Protein AF-A0A524MDJ4-F1 (afdb_monomer)

Mean predicted aligned error: 8.75 Å

Structure (mmCIF, N/CA/C/O backbone):
data_AF-A0A524MDJ4-F1
#
_entry.id   AF-A0A524MDJ4-F1
#
loop_
_atom_site.group_PDB
_atom_site.id
_atom_site.type_symbol
_atom_site.label_atom_id
_atom_site.label_alt_id
_atom_site.label_comp_id
_atom_site.label_asym_id
_atom_site.label_entity_id
_atom_site.label_seq_id
_atom_site.pdbx_PDB_ins_code
_atom_site.Cartn_x
_atom_site.Cartn_y
_atom_site.Cartn_z
_atom_site.occupancy
_atom_site.B_iso_or_equiv
_atom_site.auth_seq_id
_atom_site.auth_comp_id
_atom_site.auth_asym_id
_atom_site.auth_atom_id
_atom_site.pdbx_PDB_model_num
ATOM 1 N N . MET A 1 1 ? 14.730 -16.257 9.491 1.00 42.50 1 MET A N 1
ATOM 2 C CA . MET A 1 1 ? 13.249 -16.259 9.375 1.00 42.50 1 MET A CA 1
ATOM 3 C C . MET A 1 1 ? 12.732 -16.610 10.757 1.00 42.50 1 MET A C 1
ATOM 5 O O . MET A 1 1 ? 12.464 -17.764 11.053 1.00 42.50 1 MET A O 1
ATOM 9 N N . ASP A 1 2 ? 12.817 -15.639 11.668 1.00 38.75 2 ASP A N 1
ATOM 10 C CA . ASP A 1 2 ? 13.001 -15.907 13.097 1.00 38.75 2 ASP A CA 1
ATOM 11 C C . ASP A 1 2 ? 11.840 -15.379 13.936 1.00 38.75 2 ASP A C 1
ATOM 13 O O . ASP A 1 2 ? 11.582 -14.177 13.963 1.00 38.75 2 ASP A O 1
ATOM 17 N N . CYS A 1 3 ? 11.204 -16.294 14.676 1.00 32.25 3 CYS A N 1
ATOM 18 C CA . CYS A 1 3 ? 10.384 -16.099 15.884 1.00 32.25 3 CYS A CA 1
ATOM 19 C C . CYS A 1 3 ? 9.092 -15.250 15.767 1.00 32.25 3 CYS A C 1
ATOM 21 O O . CYS A 1 3 ? 8.167 -15.435 16.555 1.00 32.25 3 CYS A O 1
ATOM 23 N N . LEU A 1 4 ? 8.984 -14.353 14.785 1.00 38.91 4 LEU A N 1
ATOM 24 C CA . LEU A 1 4 ? 7.807 -13.516 14.534 1.00 38.91 4 LEU A CA 1
ATOM 25 C C . LEU A 1 4 ? 6.734 -14.248 13.721 1.00 38.91 4 LEU A C 1
ATOM 27 O O . LEU A 1 4 ? 5.568 -14.141 14.077 1.00 38.91 4 LEU A O 1
ATOM 31 N N . GLU A 1 5 ? 7.111 -15.055 12.724 1.00 42.47 5 GLU A N 1
ATOM 32 C CA . GLU A 1 5 ? 6.170 -15.851 11.908 1.00 42.47 5 GLU A CA 1
ATOM 33 C C . GLU A 1 5 ? 5.293 -16.775 12.777 1.00 42.47 5 GLU A C 1
ATOM 35 O O . GLU A 1 5 ? 4.072 -16.786 12.646 1.00 42.47 5 GLU A O 1
ATOM 40 N N . GLN A 1 6 ? 5.890 -17.451 13.765 1.00 41.72 6 GLN A N 1
ATOM 41 C CA . GLN A 1 6 ? 5.178 -18.395 14.641 1.00 41.72 6 GLN A CA 1
ATOM 42 C C . GLN A 1 6 ? 4.208 -17.732 15.627 1.00 41.72 6 GLN A C 1
ATOM 44 O O . GLN A 1 6 ? 3.241 -18.352 16.064 1.00 41.72 6 GLN A O 1
ATOM 49 N N . LYS A 1 7 ? 4.459 -16.480 16.032 1.00 42.12 7 LYS A N 1
ATOM 50 C CA . LYS A 1 7 ? 3.635 -15.821 17.059 1.00 42.12 7 LYS A CA 1
ATOM 51 C C . LYS A 1 7 ? 2.324 -15.284 16.495 1.00 42.12 7 LYS A C 1
ATOM 53 O O . LYS A 1 7 ? 1.371 -15.081 17.242 1.00 42.12 7 LYS A O 1
ATOM 58 N N . ILE A 1 8 ? 2.295 -15.053 15.189 1.00 48.09 8 ILE A N 1
ATOM 59 C CA . ILE A 1 8 ? 1.158 -14.467 14.502 1.00 48.09 8 ILE A CA 1
ATOM 60 C C . ILE A 1 8 ? 0.181 -15.603 14.086 1.00 48.09 8 ILE A C 1
ATOM 62 O O . ILE A 1 8 ? -1.032 -15.406 14.184 1.00 48.09 8 ILE A O 1
ATOM 66 N N . GLU A 1 9 ? 0.658 -16.820 13.741 1.00 45.53 9 GLU A N 1
ATOM 67 C CA . GLU A 1 9 ? -0.180 -17.997 13.367 1.00 45.53 9 GLU A CA 1
ATOM 68 C C . GLU A 1 9 ? -1.224 -18.388 14.431 1.00 45.53 9 GLU A C 1
ATOM 70 O O . GLU A 1 9 ? -2.288 -18.910 14.102 1.00 45.53 9 GLU A O 1
ATOM 75 N N . GLY A 1 10 ? -0.972 -18.076 15.706 1.00 44.06 10 GLY A N 1
ATOM 76 C CA . GLY A 1 10 ? -1.847 -18.444 16.822 1.00 44.06 10 GLY A CA 1
ATOM 77 C C . GLY A 1 10 ? -3.122 -17.604 17.006 1.00 44.06 10 GLY A C 1
ATOM 78 O O . GLY A 1 10 ? -3.988 -18.022 17.769 1.00 44.06 10 GLY A O 1
ATOM 79 N N . ASN A 1 11 ? -3.270 -16.447 16.342 1.00 49.81 11 ASN A N 1
ATOM 80 C CA . ASN A 1 11 ? -4.335 -15.470 16.651 1.00 49.81 11 ASN A CA 1
ATOM 81 C C . ASN A 1 11 ? -5.497 -15.402 15.636 1.00 49.81 11 ASN A C 1
ATOM 83 O O . ASN A 1 11 ? -6.339 -14.513 15.737 1.00 49.81 11 ASN A O 1
ATOM 87 N N . GLY A 1 12 ? -5.574 -16.302 14.646 1.00 47.00 12 GLY A N 1
ATOM 88 C CA . GLY A 1 12 ? -6.708 -16.403 13.701 1.00 47.00 12 GLY A CA 1
ATOM 89 C C . GLY A 1 12 ? -6.850 -15.263 12.670 1.00 47.00 12 GLY A C 1
ATOM 90 O O . GLY A 1 12 ? -7.443 -15.469 11.612 1.00 47.00 12 GLY A O 1
ATOM 91 N N . LEU A 1 13 ? -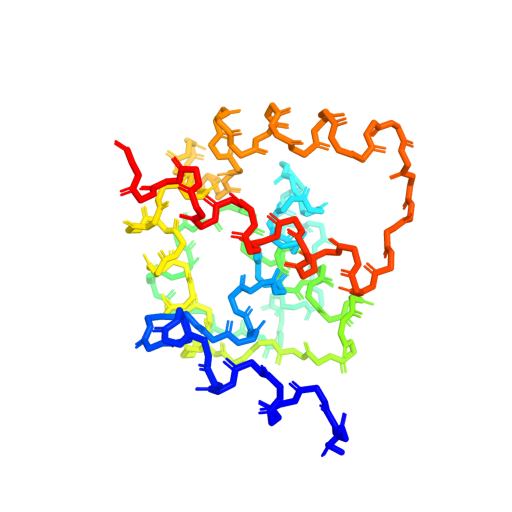6.243 -14.099 12.922 1.00 44.94 13 LEU A N 1
ATOM 92 C CA . LEU A 1 13 ? -6.252 -12.904 12.066 1.00 44.94 13 LEU A CA 1
ATOM 93 C C . LEU A 1 13 ? -5.351 -13.000 10.811 1.00 44.94 13 LEU A C 1
ATOM 95 O O . LEU A 1 13 ? -5.618 -12.294 9.841 1.00 44.94 13 LEU A O 1
ATOM 99 N N . ILE A 1 14 ? -4.348 -13.898 10.761 1.00 44.12 14 ILE A N 1
ATOM 100 C CA . ILE A 1 14 ? -3.525 -14.126 9.539 1.00 44.12 14 ILE A CA 1
ATOM 101 C C . ILE A 1 14 ? -4.313 -14.770 8.405 1.00 44.12 14 ILE A C 1
ATOM 103 O O . ILE A 1 14 ? -3.900 -14.687 7.255 1.00 44.12 14 ILE A O 1
ATOM 107 N N . THR A 1 15 ? -5.448 -15.416 8.657 1.00 50.88 15 THR A N 1
ATOM 108 C CA . THR A 1 15 ? -6.074 -16.209 7.586 1.00 50.88 15 THR A CA 1
ATOM 109 C C . THR A 1 15 ? -6.492 -15.379 6.359 1.00 50.88 15 THR A C 1
ATOM 111 O O . THR A 1 15 ? -6.676 -15.964 5.294 1.00 50.88 15 THR A O 1
ATOM 114 N N . LYS A 1 16 ? -6.566 -14.037 6.468 1.00 58.72 16 LYS A N 1
ATOM 115 C CA . LYS A 1 16 ? -6.883 -13.123 5.355 1.00 58.72 16 LYS A CA 1
ATOM 116 C C . LYS A 1 16 ? -5.719 -12.240 4.851 1.00 58.72 16 LYS A C 1
ATOM 118 O O . LYS A 1 16 ? -5.729 -11.918 3.669 1.00 58.72 16 LYS A O 1
ATOM 123 N N . TYR A 1 17 ? -4.739 -11.860 5.683 1.00 63.38 17 TYR A N 1
ATOM 124 C CA . TYR A 1 17 ? -3.679 -10.897 5.313 1.00 63.38 17 TYR A CA 1
ATOM 125 C C . TYR A 1 17 ? -2.271 -11.454 5.536 1.00 63.38 17 TYR A C 1
ATOM 127 O O . TYR A 1 17 ? -1.991 -12.064 6.570 1.00 63.38 17 TYR A O 1
ATOM 135 N N . GLN A 1 18 ? -1.371 -11.202 4.586 1.00 71.12 18 GLN A N 1
ATOM 136 C CA . GLN A 1 18 ? 0.029 -11.616 4.652 1.00 71.12 18 GLN A CA 1
ATOM 137 C C . GLN A 1 18 ? 0.925 -10.515 5.225 1.00 71.12 18 GLN A C 1
ATOM 139 O O . GLN A 1 18 ? 0.608 -9.330 5.185 1.00 71.12 18 GLN A O 1
ATOM 144 N N . TRP A 1 19 ? 2.111 -10.898 5.705 1.00 68.75 19 TRP A N 1
ATOM 145 C CA . TRP A 1 19 ? 3.147 -9.963 6.166 1.00 68.75 19 TRP A CA 1
ATOM 146 C C . TRP A 1 19 ? 3.444 -8.849 5.152 1.00 68.75 19 TRP A C 1
ATOM 148 O O . TRP A 1 19 ? 3.618 -7.683 5.507 1.00 68.75 19 TRP A O 1
ATOM 158 N N . LYS A 1 20 ? 3.453 -9.211 3.868 1.00 77.56 20 LYS A N 1
ATOM 159 C CA . LYS A 1 20 ? 3.689 -8.285 2.765 1.00 77.56 20 LYS A CA 1
ATOM 160 C C . LYS A 1 20 ? 2.583 -7.235 2.616 1.00 77.56 20 LYS A C 1
ATOM 162 O O . LYS A 1 20 ? 2.893 -6.148 2.142 1.00 77.56 20 LYS A O 1
ATOM 167 N N . ASP A 1 21 ? 1.368 -7.476 3.112 1.00 79.94 21 ASP A N 1
ATOM 168 C CA . ASP A 1 21 ? 0.274 -6.493 3.095 1.00 79.94 21 ASP A CA 1
ATOM 169 C C . ASP A 1 21 ? 0.543 -5.343 4.080 1.00 79.94 21 ASP A C 1
ATOM 171 O O . ASP A 1 21 ? 0.265 -4.180 3.785 1.00 79.94 21 ASP A O 1
ATOM 175 N N . VAL A 1 22 ? 1.170 -5.642 5.225 1.00 77.38 22 VAL A N 1
ATOM 176 C CA . VAL A 1 22 ? 1.608 -4.633 6.210 1.00 77.38 22 VAL A CA 1
ATOM 177 C C . VAL A 1 22 ? 2.670 -3.720 5.607 1.00 77.38 22 VAL A C 1
ATOM 179 O O . VAL A 1 22 ? 2.639 -2.492 5.761 1.00 77.38 22 VAL A O 1
ATOM 182 N N . TRP A 1 23 ? 3.616 -4.329 4.895 1.00 80.31 23 TRP A N 1
ATOM 183 C CA . TRP A 1 23 ? 4.639 -3.590 4.174 1.00 80.31 23 TRP A CA 1
ATOM 184 C C . TRP A 1 23 ? 4.076 -2.759 3.051 1.00 80.31 23 TRP A C 1
ATOM 186 O O . TRP A 1 23 ? 4.411 -1.584 2.951 1.00 80.31 23 TRP A O 1
ATOM 196 N N . LEU A 1 24 ? 3.166 -3.325 2.275 1.00 87.81 24 LEU A N 1
ATOM 197 C CA . LEU A 1 24 ? 2.530 -2.628 1.181 1.00 87.81 24 LEU A CA 1
ATOM 198 C C . LEU A 1 24 ? 1.741 -1.407 1.662 1.00 87.81 24 LEU A C 1
ATOM 200 O O . LEU A 1 24 ? 1.874 -0.334 1.077 1.00 87.81 24 LEU A O 1
ATOM 204 N N . LEU A 1 25 ? 1.004 -1.518 2.773 1.00 86.12 25 LEU A N 1
ATOM 205 C CA . LEU A 1 25 ? 0.322 -0.372 3.377 1.00 86.12 25 LEU A CA 1
ATOM 206 C C . LEU A 1 25 ? 1.322 0.725 3.771 1.00 86.12 25 LEU A C 1
ATOM 208 O O . LEU A 1 25 ? 1.112 1.899 3.468 1.00 86.12 25 LEU A O 1
ATOM 212 N N . SER A 1 26 ? 2.436 0.342 4.398 1.00 81.38 26 SER A N 1
ATOM 213 C CA . SER A 1 26 ? 3.504 1.272 4.788 1.00 81.38 26 SER A CA 1
ATOM 214 C C . SER A 1 26 ? 4.130 1.965 3.574 1.00 81.38 26 SER A C 1
ATOM 216 O O . SER A 1 26 ? 4.363 3.173 3.593 1.00 81.38 26 SER A O 1
ATOM 218 N N . SER A 1 27 ? 4.353 1.218 2.493 1.00 85.62 27 SER A N 1
ATOM 219 C CA . SER A 1 27 ? 4.860 1.738 1.226 1.00 85.62 27 SER A CA 1
ATOM 220 C C . SER A 1 27 ? 3.889 2.710 0.563 1.00 85.62 27 SER A C 1
ATOM 222 O O . SER A 1 27 ? 4.328 3.731 0.045 1.00 85.62 27 SER A O 1
ATOM 224 N N . ILE A 1 28 ? 2.581 2.441 0.615 1.00 87.88 28 ILE A N 1
ATOM 225 C CA . ILE A 1 28 ? 1.537 3.342 0.104 1.00 87.88 28 ILE A CA 1
ATOM 226 C C . ILE A 1 28 ? 1.514 4.653 0.897 1.00 87.88 28 ILE A C 1
ATOM 228 O O . ILE A 1 28 ? 1.498 5.731 0.304 1.00 87.88 28 ILE A O 1
ATOM 232 N N . ILE A 1 29 ? 1.590 4.578 2.229 1.00 83.31 29 ILE A N 1
ATOM 233 C CA . ILE A 1 29 ? 1.663 5.762 3.100 1.00 83.31 29 ILE A CA 1
ATOM 234 C C . ILE A 1 29 ? 2.905 6.600 2.775 1.00 83.31 29 ILE A C 1
ATOM 236 O O . ILE A 1 29 ? 2.817 7.821 2.673 1.00 83.31 29 ILE A O 1
ATOM 240 N N . MET A 1 30 ? 4.059 5.950 2.603 1.00 80.31 30 MET A N 1
ATOM 241 C CA . MET A 1 30 ? 5.326 6.628 2.328 1.00 80.31 30 MET A CA 1
ATOM 242 C C . MET A 1 30 ? 5.388 7.218 0.914 1.00 80.31 30 MET A C 1
ATOM 244 O O . MET A 1 30 ? 5.942 8.300 0.734 1.00 80.31 30 MET A O 1
ATOM 248 N N . ALA A 1 31 ? 4.837 6.523 -0.083 1.00 83.12 31 ALA A N 1
ATOM 249 C CA . ALA A 1 31 ? 4.790 7.014 -1.455 1.00 83.12 31 ALA A CA 1
ATOM 250 C C . ALA A 1 31 ? 3.925 8.278 -1.558 1.00 83.12 31 ALA A C 1
ATOM 252 O O . ALA A 1 31 ? 4.306 9.224 -2.250 1.00 83.12 31 ALA A O 1
ATOM 253 N N . GLY A 1 32 ? 2.795 8.325 -0.841 1.00 77.94 32 GLY A N 1
ATOM 254 C CA . GLY A 1 32 ? 1.871 9.456 -0.883 1.00 77.94 32 GLY A CA 1
ATOM 255 C C . GLY A 1 32 ? 1.447 9.783 -2.319 1.00 77.94 32 GLY A C 1
ATOM 256 O O . GLY A 1 32 ? 1.162 8.887 -3.114 1.00 77.94 32 GLY A O 1
ATOM 257 N N . GLU A 1 33 ? 1.456 11.070 -2.666 1.00 69.25 33 GLU A N 1
ATOM 258 C CA . GLU A 1 33 ? 1.212 11.561 -4.034 1.00 69.25 33 GLU A CA 1
ATOM 259 C C . GLU A 1 33 ? 2.498 11.655 -4.873 1.00 69.25 33 GLU A C 1
ATOM 261 O O . GLU A 1 33 ? 2.528 12.332 -5.895 1.00 69.25 33 GLU A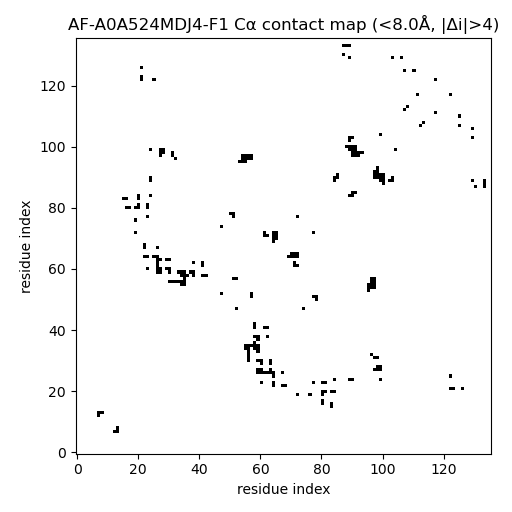 O 1
ATOM 266 N N . SER A 1 34 ? 3.588 11.000 -4.455 1.00 66.88 34 SER A N 1
ATOM 267 C CA . SER A 1 34 ? 4.812 10.984 -5.258 1.00 66.88 34 SER A CA 1
ATOM 268 C C . SER A 1 34 ? 4.546 10.256 -6.571 1.00 66.88 34 SER A C 1
ATOM 270 O O . SER A 1 34 ? 4.269 9.053 -6.586 1.00 66.88 34 SER A O 1
ATOM 272 N N . ASP A 1 35 ? 4.646 10.992 -7.674 1.00 59.56 35 ASP A N 1
ATOM 273 C CA . ASP A 1 35 ? 4.402 10.456 -9.006 1.00 59.56 35 ASP A CA 1
ATOM 274 C C . ASP A 1 35 ? 5.344 9.303 -9.339 1.00 59.56 35 ASP A C 1
ATOM 276 O O . ASP A 1 35 ? 6.540 9.312 -9.024 1.00 59.56 35 ASP A O 1
ATOM 280 N N . ALA A 1 36 ? 4.825 8.336 -10.097 1.00 58.03 36 ALA A N 1
ATOM 281 C CA . ALA A 1 36 ? 5.621 7.274 -10.697 1.00 58.03 36 ALA A CA 1
ATOM 282 C C . ALA A 1 36 ? 6.846 7.795 -11.471 1.00 58.03 36 ALA A C 1
ATOM 284 O O . ALA A 1 36 ? 7.843 7.080 -11.598 1.00 58.03 36 ALA A O 1
ATOM 285 N N . ASP A 1 37 ? 6.788 9.018 -12.007 1.00 55.62 37 ASP A N 1
ATOM 286 C CA . ASP A 1 37 ? 7.889 9.658 -12.735 1.00 55.62 37 ASP A CA 1
ATOM 287 C C . ASP A 1 37 ? 9.112 9.978 -11.868 1.00 55.62 37 ASP A C 1
ATOM 289 O O . ASP A 1 37 ? 10.222 10.064 -12.396 1.00 55.62 37 ASP A O 1
ATOM 293 N N . ALA A 1 38 ? 8.959 10.042 -10.543 1.00 60.41 38 ALA A N 1
ATOM 294 C CA . ALA A 1 38 ? 10.083 10.193 -9.623 1.00 60.41 38 ALA A CA 1
ATOM 295 C C . ALA A 1 38 ? 10.975 8.934 -9.542 1.00 60.41 38 ALA A C 1
ATOM 297 O O . ALA A 1 38 ? 12.071 8.987 -8.984 1.00 60.41 38 ALA A O 1
ATOM 298 N N . PHE A 1 39 ? 10.550 7.807 -10.135 1.00 70.12 39 PHE A N 1
ATOM 299 C CA . PHE A 1 39 ? 11.207 6.500 -10.013 1.00 70.12 39 PHE A CA 1
ATOM 300 C C . PHE A 1 39 ? 11.615 5.877 -11.371 1.00 70.12 39 PHE A C 1
ATOM 302 O O . PHE A 1 39 ? 11.233 4.744 -11.695 1.00 70.12 39 PHE A O 1
ATOM 309 N N . PRO A 1 40 ? 12.457 6.557 -12.181 1.00 70.56 40 PRO A N 1
ATOM 310 C CA . PRO A 1 40 ? 12.810 6.121 -13.538 1.00 70.56 40 PRO A CA 1
ATOM 311 C C . PRO A 1 40 ? 13.576 4.790 -13.583 1.00 70.56 40 PRO A C 1
ATOM 313 O O . PRO A 1 40 ? 13.536 4.082 -14.591 1.00 70.56 40 PRO A O 1
ATOM 316 N N . THR A 1 41 ? 14.264 4.422 -12.499 1.00 78.25 41 THR A N 1
ATOM 317 C CA . THR A 1 41 ? 14.972 3.139 -12.389 1.00 78.25 41 THR A CA 1
ATOM 318 C C . THR A 1 41 ? 14.004 1.957 -12.407 1.00 78.25 41 THR A C 1
ATOM 320 O O . THR A 1 41 ? 14.279 0.966 -13.082 1.00 78.25 41 THR A O 1
ATOM 323 N N . TYR A 1 42 ? 12.864 2.057 -11.716 1.00 78.62 42 TYR A N 1
ATOM 324 C CA . TYR A 1 42 ? 11.892 0.964 -11.653 1.00 78.62 42 TYR A CA 1
ATOM 325 C C . TYR A 1 42 ? 11.083 0.839 -12.943 1.00 78.62 42 TYR A C 1
ATOM 327 O O . TYR A 1 42 ? 10.927 -0.276 -13.432 1.00 78.62 42 TYR A O 1
ATOM 335 N N . LYS A 1 43 ? 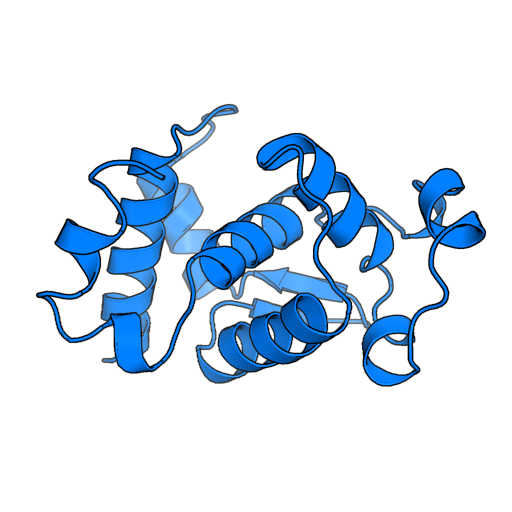10.705 1.961 -13.573 1.00 77.00 43 LYS A N 1
ATOM 336 C CA . LYS A 1 43 ? 10.043 1.968 -14.894 1.00 77.00 43 LYS A CA 1
ATOM 337 C C . LYS A 1 43 ? 10.829 1.231 -15.982 1.00 77.00 43 LYS A C 1
ATOM 339 O O . LYS A 1 43 ? 10.243 0.656 -16.888 1.00 77.00 43 LYS A O 1
ATOM 344 N N . LYS A 1 44 ? 12.164 1.251 -15.907 1.00 80.88 44 LYS A N 1
ATOM 345 C CA . LYS A 1 44 ? 13.035 0.542 -16.860 1.00 80.88 44 LYS A CA 1
ATOM 346 C C . LYS A 1 44 ? 13.208 -0.943 -16.543 1.00 80.88 44 LYS A C 1
ATOM 348 O O . LYS A 1 44 ? 13.544 -1.708 -17.439 1.00 80.88 44 LYS A O 1
ATOM 353 N N . LYS A 1 45 ? 13.053 -1.336 -15.275 1.00 81.62 45 LYS A N 1
ATOM 354 C CA . LYS A 1 45 ? 13.339 -2.697 -14.791 1.00 81.62 45 LYS A CA 1
ATOM 355 C C . LYS A 1 45 ? 12.096 -3.575 -14.684 1.00 81.62 45 LYS A C 1
ATOM 357 O O . LYS A 1 45 ? 12.220 -4.790 -14.782 1.00 81.62 45 LYS A O 1
ATOM 362 N N . ILE A 1 46 ? 10.928 -2.979 -14.462 1.00 83.69 46 ILE A N 1
ATOM 363 C CA . ILE A 1 46 ? 9.679 -3.690 -14.198 1.00 83.69 46 ILE A CA 1
ATOM 364 C C . I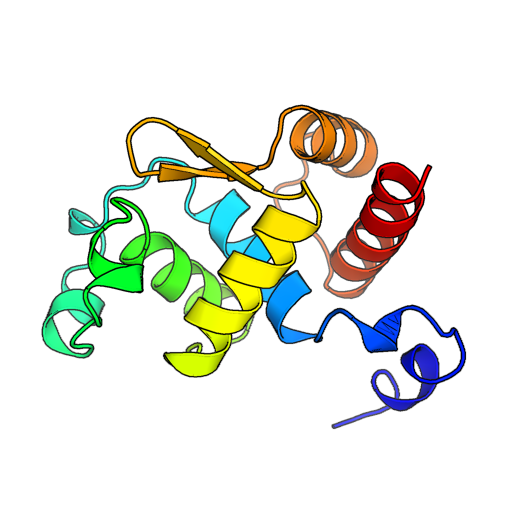LE A 1 46 ? 8.675 -3.315 -15.277 1.00 83.69 46 ILE A C 1
ATOM 366 O O . ILE A 1 46 ? 8.381 -2.141 -15.476 1.00 83.69 46 ILE A O 1
ATOM 370 N N . THR A 1 47 ? 8.124 -4.321 -15.948 1.00 87.88 47 THR A N 1
ATOM 371 C CA . THR A 1 47 ? 6.947 -4.138 -16.802 1.00 87.88 47 THR A CA 1
ATOM 372 C C . THR A 1 47 ? 5.714 -4.452 -15.968 1.00 87.88 47 THR A C 1
ATOM 374 O O . THR A 1 47 ? 5.546 -5.590 -15.533 1.00 87.88 47 THR A O 1
ATOM 377 N N . LEU A 1 48 ? 4.882 -3.443 -15.703 1.00 88.88 48 LEU A N 1
ATOM 378 C CA . LEU A 1 48 ? 3.670 -3.620 -14.907 1.00 88.88 48 LEU A CA 1
ATOM 379 C C . LEU A 1 48 ? 2.514 -4.159 -15.763 1.00 88.88 48 LEU A C 1
ATOM 381 O O . LEU A 1 48 ? 2.329 -3.695 -16.891 1.00 88.88 48 LEU A O 1
ATOM 385 N N . PRO A 1 49 ? 1.707 -5.097 -15.235 1.00 92.75 49 PRO A N 1
ATOM 386 C CA . PRO A 1 49 ? 0.448 -5.476 -15.862 1.00 92.75 49 PRO A CA 1
ATOM 387 C C . PRO A 1 49 ? -0.560 -4.311 -15.814 1.00 92.75 49 PRO A C 1
ATOM 389 O O . PRO A 1 49 ? -0.431 -3.433 -14.955 1.00 92.75 49 PRO A O 1
ATOM 392 N N . PRO A 1 50 ? -1.595 -4.308 -16.678 1.00 91.81 50 PRO A N 1
ATOM 393 C CA . PRO A 1 50 ? -2.591 -3.231 -16.739 1.00 91.81 50 PRO A CA 1
ATOM 394 C C . PRO A 1 50 ? -3.255 -2.915 -15.392 1.00 91.81 50 PRO A C 1
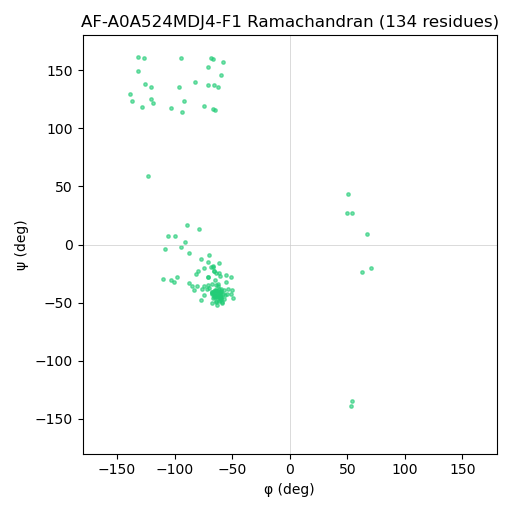ATOM 396 O O . PRO A 1 50 ? -3.446 -1.750 -15.059 1.00 91.81 50 PRO A O 1
ATOM 399 N N . GLU A 1 51 ? -3.525 -3.948 -14.592 1.00 91.88 51 GLU A N 1
ATOM 400 C CA . GLU A 1 51 ? -4.129 -3.843 -13.255 1.00 91.88 51 GLU A CA 1
ATOM 401 C C . GLU A 1 51 ? -3.294 -3.013 -12.270 1.00 91.88 51 GLU A C 1
ATOM 403 O O . GLU A 1 51 ? -3.845 -2.419 -11.351 1.00 91.88 51 GLU A O 1
ATOM 408 N N . LEU A 1 52 ? -1.972 -2.953 -12.456 1.00 90.94 52 LEU A N 1
ATOM 409 C CA . LEU A 1 52 ? -1.071 -2.141 -11.634 1.00 90.94 52 LEU A CA 1
ATOM 410 C C . LEU A 1 52 ? -0.686 -0.832 -12.325 1.00 90.94 52 LEU A C 1
ATOM 412 O O . LEU A 1 52 ? -0.484 0.180 -11.661 1.00 90.94 52 LEU A O 1
ATOM 416 N N . ALA A 1 53 ? -0.589 -0.844 -13.657 1.00 90.69 53 ALA A N 1
ATOM 417 C CA . ALA A 1 53 ? -0.209 0.315 -14.458 1.00 90.69 53 ALA A CA 1
ATOM 418 C C . ALA A 1 53 ? -1.246 1.449 -14.418 1.00 90.69 53 ALA A C 1
ATOM 420 O O . ALA A 1 53 ? -0.900 2.582 -14.739 1.00 90.69 53 ALA A O 1
ATOM 421 N N . GLN A 1 54 ? -2.487 1.150 -14.020 1.00 91.50 54 GLN A N 1
ATOM 422 C CA . GLN A 1 54 ? -3.531 2.154 -13.813 1.00 91.50 54 GLN A CA 1
ATOM 423 C C . GLN A 1 54 ? -3.236 3.109 -12.648 1.00 91.50 54 GLN A C 1
ATOM 425 O O . GLN A 1 54 ? -3.773 4.207 -12.642 1.00 91.50 54 GLN A O 1
ATOM 430 N N . TYR A 1 55 ? -2.398 2.725 -11.675 1.00 91.88 55 TYR A N 1
ATOM 431 C CA . TYR A 1 55 ? -2.159 3.549 -10.490 1.00 91.88 55 TYR A CA 1
ATOM 432 C C . TYR A 1 55 ? -0.966 4.494 -10.672 1.00 91.88 55 TYR A C 1
ATOM 434 O O . TYR A 1 55 ? 0.169 4.056 -10.879 1.00 91.88 55 TYR A O 1
ATOM 442 N N . THR A 1 56 ? -1.191 5.796 -10.505 1.00 90.56 56 THR A N 1
ATOM 443 C CA . THR A 1 56 ? -0.194 6.844 -10.783 1.00 90.56 56 THR A CA 1
ATOM 444 C C . THR A 1 56 ? 1.023 6.785 -9.860 1.00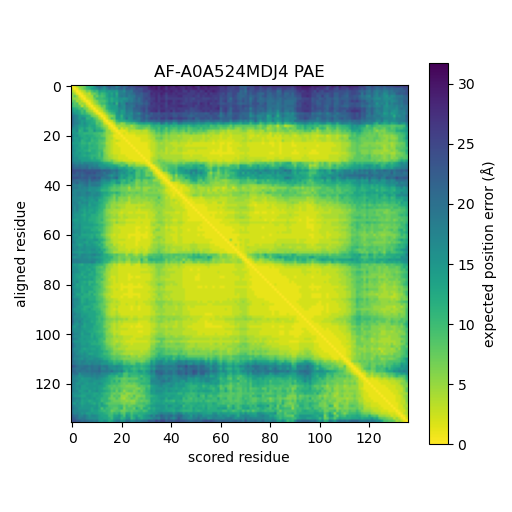 90.56 56 THR A C 1
ATOM 446 O O . THR A 1 56 ? 2.134 7.099 -10.284 1.00 90.56 56 THR A O 1
ATOM 449 N N . ASN A 1 57 ? 0.867 6.332 -8.613 1.00 90.75 57 ASN A N 1
ATOM 450 C CA . ASN A 1 57 ? 1.955 6.243 -7.633 1.00 90.75 57 ASN A CA 1
ATOM 451 C C . ASN A 1 57 ? 2.565 4.839 -7.482 1.00 90.75 57 ASN A C 1
ATOM 453 O O . ASN A 1 57 ? 3.421 4.646 -6.618 1.00 90.75 57 ASN A O 1
ATOM 457 N N . ILE A 1 58 ? 2.202 3.856 -8.317 1.00 91.94 58 ILE A N 1
ATOM 458 C CA . ILE A 1 58 ? 2.621 2.452 -8.124 1.00 91.94 58 ILE A CA 1
ATOM 459 C C . ILE A 1 58 ? 4.140 2.258 -8.074 1.00 91.94 58 ILE A C 1
ATOM 461 O O . ILE A 1 58 ? 4.652 1.496 -7.258 1.00 91.94 58 ILE A O 1
ATOM 465 N N . TYR A 1 59 ? 4.896 2.982 -8.899 1.00 89.62 59 TYR A N 1
ATOM 466 C CA . TYR A 1 59 ? 6.357 2.902 -8.867 1.00 89.62 59 TYR A CA 1
ATOM 467 C C . TYR A 1 59 ? 6.947 3.555 -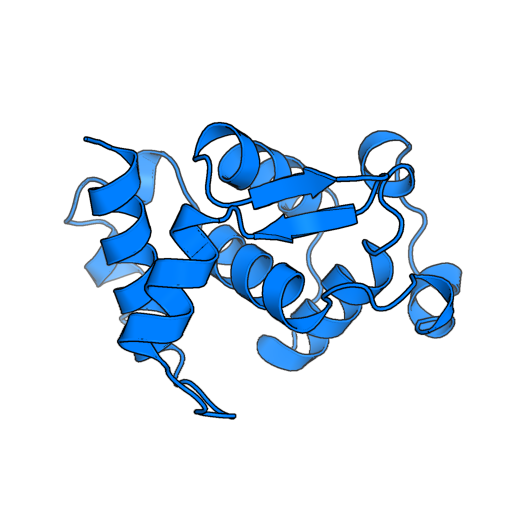7.612 1.00 89.62 59 TYR A C 1
ATOM 469 O O . TYR A 1 59 ? 7.996 3.115 -7.143 1.00 89.62 59 TYR A O 1
ATOM 477 N N . GLY A 1 60 ? 6.262 4.554 -7.047 1.00 88.31 60 GLY A N 1
ATOM 478 C CA . GLY A 1 60 ? 6.594 5.111 -5.739 1.00 88.31 60 GLY A CA 1
ATOM 479 C C . GLY A 1 60 ? 6.337 4.117 -4.614 1.00 88.31 60 GLY A C 1
ATOM 480 O O . GLY A 1 60 ? 7.188 3.958 -3.745 1.00 88.31 60 GLY A O 1
ATOM 481 N N . VAL A 1 61 ? 5.233 3.366 -4.683 1.00 89.12 61 VAL A N 1
ATOM 482 C CA . VAL A 1 61 ? 4.940 2.269 -3.747 1.00 89.12 61 VAL A CA 1
ATOM 483 C C . VAL A 1 61 ? 6.028 1.195 -3.814 1.00 89.12 61 VAL A C 1
ATOM 485 O O . VAL A 1 61 ? 6.572 0.803 -2.785 1.00 89.12 61 VAL A O 1
ATOM 488 N N . ILE A 1 62 ? 6.418 0.762 -5.017 1.00 88.50 62 ILE A N 1
ATOM 489 C CA . ILE A 1 62 ? 7.492 -0.228 -5.199 1.00 88.50 62 ILE A CA 1
ATOM 490 C C . ILE A 1 62 ? 8.821 0.291 -4.636 1.00 88.50 62 ILE A C 1
ATOM 492 O O . ILE A 1 62 ? 9.505 -0.430 -3.910 1.00 88.50 62 ILE A O 1
ATOM 496 N N . GLY A 1 63 ? 9.177 1.543 -4.938 1.00 84.44 63 GLY A N 1
ATOM 497 C CA . GLY A 1 63 ? 10.407 2.154 -4.440 1.00 84.44 63 GLY A CA 1
ATOM 498 C C . GLY A 1 63 ? 10.431 2.314 -2.921 1.00 84.44 63 GLY A C 1
ATOM 499 O O . GLY A 1 63 ? 11.461 2.057 -2.300 1.00 84.44 63 GLY A O 1
ATOM 500 N N . ALA A 1 64 ? 9.301 2.679 -2.315 1.00 83.25 64 ALA A N 1
ATOM 501 C CA . ALA A 1 64 ? 9.157 2.7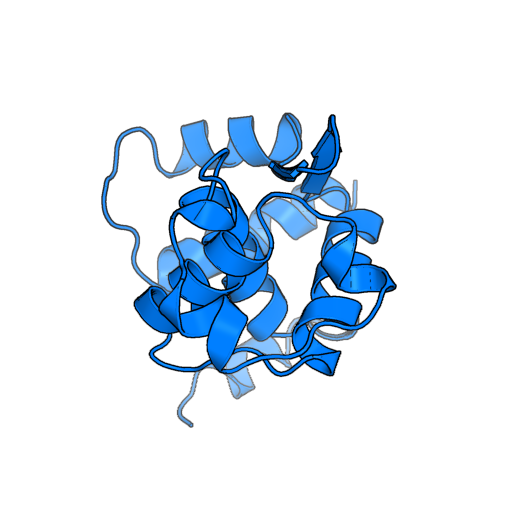36 -0.865 1.00 83.25 64 ALA A CA 1
ATOM 502 C C . ALA A 1 64 ? 9.261 1.340 -0.230 1.00 83.25 64 ALA A C 1
ATOM 504 O O . ALA A 1 64 ? 9.902 1.189 0.804 1.00 83.25 64 ALA A O 1
ATOM 505 N N . GLY A 1 65 ? 8.683 0.310 -0.856 1.00 82.69 65 GLY A N 1
ATOM 506 C CA . GLY A 1 65 ? 8.822 -1.085 -0.422 1.00 82.69 65 GLY A CA 1
ATOM 507 C C . GLY A 1 65 ? 10.268 -1.560 -0.388 1.00 82.69 65 GLY A C 1
ATOM 508 O O . GLY A 1 65 ? 10.729 -2.046 0.644 1.00 82.69 65 GLY A O 1
ATOM 509 N N . ASP A 1 66 ? 11.006 -1.336 -1.477 1.00 83.12 66 ASP A N 1
ATOM 510 C CA . ASP A 1 66 ? 12.429 -1.682 -1.552 1.00 83.12 66 ASP A CA 1
ATOM 511 C C . ASP A 1 66 ? 13.266 -0.914 -0.516 1.00 83.12 66 ASP A C 1
ATOM 513 O O . ASP A 1 66 ? 14.187 -1.464 0.085 1.00 83.12 66 ASP A O 1
ATOM 517 N N . TYR A 1 67 ? 12.916 0.344 -0.234 1.00 79.62 67 TYR A N 1
ATOM 518 C CA . TYR A 1 67 ? 13.580 1.120 0.812 1.00 79.62 67 TYR A CA 1
ATOM 519 C C . TYR A 1 67 ? 13.315 0.577 2.228 1.00 79.62 67 TYR A C 1
ATOM 521 O O . TYR A 1 67 ? 14.229 0.560 3.050 1.00 79.62 67 TYR A O 1
ATOM 529 N N . ILE A 1 68 ? 12.080 0.153 2.520 1.00 70.81 68 ILE A N 1
ATOM 530 C CA . ILE A 1 68 ? 11.655 -0.285 3.860 1.00 70.81 68 ILE A CA 1
ATOM 531 C C . ILE A 1 68 ? 12.148 -1.703 4.182 1.00 70.81 68 ILE A C 1
ATOM 533 O O . ILE A 1 68 ? 12.661 -1.932 5.276 1.00 70.81 68 ILE A O 1
ATOM 537 N N . ASP A 1 69 ? 11.971 -2.651 3.257 1.00 70.75 69 ASP A N 1
ATOM 538 C CA . ASP A 1 69 ? 12.188 -4.089 3.501 1.00 70.75 69 ASP A CA 1
ATOM 539 C C . ASP A 1 69 ? 13.453 -4.623 2.804 1.00 70.75 69 ASP A C 1
ATOM 541 O O . ASP A 1 69 ? 13.780 -5.799 2.949 1.00 70.75 69 ASP A O 1
ATOM 545 N N . HIS A 1 70 ? 14.160 -3.795 2.016 1.00 71.38 70 HIS A N 1
ATOM 546 C CA . HIS A 1 70 ? 15.250 -4.232 1.122 1.00 71.38 70 HIS A CA 1
ATOM 547 C C . HIS A 1 70 ? 14.856 -5.423 0.230 1.00 71.38 70 HIS A C 1
ATOM 549 O O . HIS A 1 70 ? 15.688 -6.242 -0.168 1.00 71.38 70 HIS A O 1
ATOM 555 N N . SER A 1 71 ? 13.558 -5.525 -0.055 1.00 71.81 71 SER A N 1
ATOM 556 C CA . SER A 1 71 ? 12.926 -6.574 -0.836 1.00 71.81 71 SER A CA 1
ATOM 557 C C . SER A 1 71 ? 11.929 -5.913 -1.769 1.00 71.81 71 SER A C 1
ATOM 559 O O . SER A 1 71 ? 10.992 -5.249 -1.329 1.00 71.81 71 SER A O 1
ATOM 561 N N . MET A 1 72 ? 12.079 -6.160 -3.065 1.00 78.44 72 MET A N 1
ATOM 562 C CA . MET A 1 72 ? 11.052 -5.790 -4.028 1.00 78.44 72 MET A CA 1
ATOM 563 C C . MET A 1 72 ? 9.831 -6.697 -3.871 1.00 78.44 72 MET A C 1
ATOM 565 O O . MET A 1 72 ? 9.980 -7.912 -3.734 1.00 78.44 72 MET A O 1
ATOM 569 N N . PHE A 1 73 ? 8.636 -6.108 -3.930 1.00 85.12 73 PHE A N 1
ATOM 570 C CA . PHE A 1 73 ? 7.407 -6.872 -4.110 1.00 85.12 73 PHE A CA 1
ATOM 571 C C . PHE A 1 73 ? 7.408 -7.537 -5.488 1.00 85.12 73 PHE A C 1
ATOM 573 O O . PHE A 1 73 ? 7.752 -6.921 -6.502 1.00 85.12 73 PHE A O 1
ATOM 580 N N . THR A 1 74 ? 6.984 -8.790 -5.536 1.00 89.06 74 THR A N 1
ATOM 581 C CA . THR A 1 74 ? 6.581 -9.448 -6.775 1.00 89.06 74 THR A CA 1
ATOM 582 C C . THR A 1 74 ? 5.281 -8.832 -7.300 1.00 89.06 74 THR A C 1
ATOM 584 O O . THR A 1 74 ? 4.519 -8.197 -6.570 1.00 89.06 74 THR A O 1
ATOM 587 N N . ILE A 1 75 ? 5.000 -9.030 -8.590 1.00 90.81 75 ILE A N 1
ATOM 588 C CA . ILE A 1 75 ? 3.752 -8.553 -9.205 1.00 90.81 75 ILE A CA 1
ATOM 589 C C . ILE A 1 75 ? 2.520 -9.173 -8.529 1.00 90.81 75 ILE A C 1
ATOM 591 O O . ILE A 1 75 ? 1.529 -8.481 -8.313 1.00 90.81 75 ILE A O 1
ATOM 595 N N . GLU A 1 76 ? 2.591 -10.451 -8.158 1.00 90.38 76 GLU A N 1
ATOM 596 C CA . GLU A 1 76 ? 1.500 -11.155 -7.478 1.00 90.38 76 GLU A CA 1
ATOM 597 C C . GLU A 1 76 ? 1.251 -10.613 -6.064 1.00 90.38 76 GLU A C 1
ATOM 599 O O . GLU A 1 76 ? 0.097 -10.406 -5.688 1.00 90.38 76 GLU A O 1
ATOM 604 N N . GLU A 1 77 ? 2.317 -10.318 -5.310 1.00 89.50 77 GLU A N 1
ATOM 605 C CA . GLU A 1 77 ? 2.218 -9.682 -3.988 1.00 89.50 77 GLU A CA 1
ATOM 606 C C . GLU A 1 77 ? 1.595 -8.284 -4.084 1.00 89.50 77 GLU A C 1
ATOM 608 O O . GLU A 1 77 ? 0.764 -7.932 -3.252 1.00 89.50 77 GLU A O 1
ATOM 613 N N . LEU A 1 78 ? 1.938 -7.499 -5.113 1.00 91.12 78 LEU A N 1
ATOM 614 C CA . LEU A 1 78 ? 1.318 -6.190 -5.338 1.00 91.12 78 LEU A CA 1
ATOM 615 C C . LEU A 1 78 ? -0.176 -6.320 -5.643 1.00 91.12 78 LEU A C 1
ATOM 617 O O . LEU A 1 78 ? -0.979 -5.635 -5.019 1.00 91.12 78 LEU A O 1
ATOM 621 N N . ILE A 1 79 ? -0.562 -7.192 -6.579 1.00 93.00 79 ILE A N 1
ATOM 622 C CA . ILE A 1 79 ? -1.970 -7.360 -6.975 1.00 93.00 79 ILE A CA 1
ATOM 623 C C . ILE A 1 79 ? -2.801 -7.863 -5.792 1.00 93.00 79 ILE A C 1
ATOM 625 O O . ILE A 1 79 ? -3.821 -7.265 -5.446 1.00 93.00 79 ILE A O 1
ATOM 629 N N . THR A 1 80 ? -2.353 -8.947 -5.157 1.00 91.12 80 THR A N 1
ATOM 630 C CA . THR A 1 80 ? -3.080 -9.570 -4.046 1.00 91.12 80 THR A CA 1
ATOM 631 C C . THR A 1 80 ? -3.131 -8.637 -2.845 1.00 91.12 80 THR A C 1
ATOM 633 O O . THR A 1 80 ? -4.199 -8.448 -2.268 1.00 91.12 80 THR A O 1
ATOM 636 N N . GLY A 1 81 ? -2.014 -7.992 -2.510 1.00 90.56 81 GLY A N 1
ATOM 637 C CA . GLY A 1 81 ? -1.947 -7.082 -1.377 1.00 90.56 81 GLY A CA 1
ATOM 638 C C . GLY A 1 81 ? -2.771 -5.813 -1.580 1.00 90.56 81 GLY A C 1
ATOM 639 O O . GLY A 1 81 ? -3.503 -5.425 -0.674 1.00 90.56 81 GLY A O 1
ATOM 640 N N . ILE A 1 82 ? -2.742 -5.190 -2.768 1.00 93.50 82 ILE A N 1
ATOM 641 C CA . ILE A 1 82 ? -3.593 -4.022 -3.067 1.00 93.50 82 ILE A CA 1
ATOM 642 C C . ILE A 1 82 ? -5.063 -4.413 -2.931 1.00 93.50 82 ILE A C 1
ATOM 644 O O . ILE A 1 82 ? -5.822 -3.713 -2.264 1.00 93.50 82 ILE A O 1
ATOM 648 N N . LYS A 1 83 ? -5.458 -5.550 -3.515 1.00 92.12 83 LYS A N 1
ATOM 649 C CA . LYS A 1 83 ? -6.828 -6.053 -3.412 1.00 92.12 83 LYS A CA 1
ATOM 650 C C . LYS A 1 83 ? -7.235 -6.281 -1.958 1.00 92.12 83 LYS A C 1
ATOM 652 O O . LYS A 1 83 ? -8.276 -5.788 -1.542 1.00 92.12 83 LYS A O 1
ATOM 657 N N . ASN A 1 84 ? -6.404 -6.973 -1.183 1.00 87.62 84 ASN A N 1
ATOM 658 C CA . ASN A 1 84 ? -6.659 -7.219 0.230 1.00 87.62 84 ASN A CA 1
ATOM 659 C C . ASN A 1 84 ? -6.837 -5.900 0.995 1.00 87.62 84 ASN A C 1
ATOM 661 O O . ASN A 1 84 ? -7.783 -5.758 1.767 1.00 87.62 84 ASN A O 1
ATOM 665 N N . LEU A 1 85 ? -5.951 -4.924 0.777 1.00 89.25 85 LEU A N 1
ATOM 666 C CA . LEU A 1 85 ? -5.999 -3.637 1.468 1.00 89.25 85 LEU A CA 1
ATOM 667 C C . LEU A 1 85 ? -7.223 -2.791 1.081 1.00 89.25 85 LEU A C 1
ATOM 669 O O . LEU A 1 85 ? -7.753 -2.084 1.940 1.00 89.25 85 LEU A O 1
ATOM 673 N N . LEU A 1 86 ? -7.678 -2.874 -0.174 1.00 91.12 86 LEU A N 1
ATOM 674 C CA . LEU A 1 86 ? -8.928 -2.260 -0.639 1.00 91.12 86 LEU A CA 1
ATOM 675 C C . LEU A 1 86 ? -10.148 -2.943 -0.008 1.00 91.12 86 LEU A C 1
ATOM 677 O O . LEU A 1 86 ? -10.982 -2.268 0.588 1.00 91.12 86 LEU A O 1
ATOM 681 N N . ASP A 1 87 ? -10.216 -4.277 -0.062 1.00 87.50 87 ASP A N 1
ATOM 682 C CA . ASP A 1 87 ? -11.293 -5.079 0.543 1.00 87.50 87 ASP A CA 1
ATOM 683 C C . ASP A 1 87 ? -11.360 -4.907 2.073 1.00 87.50 87 ASP A C 1
ATOM 685 O O . ASP A 1 87 ? -12.389 -5.170 2.697 1.00 87.50 87 ASP A O 1
ATOM 689 N N . GLY A 1 88 ? -10.240 -4.528 2.691 1.00 83.25 88 GLY A N 1
ATOM 690 C CA . GLY A 1 88 ? -10.111 -4.229 4.114 1.00 83.25 88 GLY A CA 1
ATOM 691 C C . GLY A 1 88 ? -10.336 -2.770 4.493 1.00 83.25 88 GLY A C 1
ATOM 692 O O . GLY A 1 88 ? -10.152 -2.440 5.662 1.00 83.25 88 GLY A O 1
ATOM 693 N N . GLU A 1 89 ? -10.672 -1.900 3.535 1.00 88.94 89 GLU A N 1
ATOM 694 C CA . GLU A 1 89 ? -10.859 -0.453 3.730 1.00 88.94 89 GLU A CA 1
ATOM 695 C C . GLU A 1 89 ? -9.647 0.250 4.381 1.00 88.94 89 GLU A C 1
ATOM 697 O O . GLU A 1 89 ? -9.769 1.277 5.060 1.00 88.94 89 GLU A O 1
ATOM 702 N N . PHE A 1 90 ? -8.444 -0.299 4.192 1.00 85.44 90 PHE A N 1
ATOM 703 C CA . PHE A 1 90 ? -7.200 0.327 4.651 1.00 85.44 90 PHE A CA 1
ATOM 704 C C . PHE A 1 90 ? -6.743 1.416 3.691 1.00 85.44 90 PHE A C 1
ATOM 706 O O . PHE A 1 90 ? -6.230 2.460 4.105 1.00 85.44 90 PHE A O 1
ATOM 713 N N . ILE A 1 91 ? -6.965 1.179 2.401 1.00 91.88 91 ILE A N 1
ATOM 714 C CA . ILE A 1 91 ? -6.651 2.109 1.325 1.00 91.88 91 ILE A CA 1
ATOM 715 C C . ILE A 1 91 ? -7.881 2.353 0.451 1.00 91.88 91 ILE A C 1
ATOM 717 O O . ILE A 1 91 ? -8.822 1.566 0.439 1.00 91.88 91 ILE A O 1
ATOM 721 N N . GLU A 1 92 ? -7.850 3.452 -0.282 1.00 94.88 92 GLU A N 1
ATOM 722 C CA . GLU A 1 92 ? -8.810 3.844 -1.304 1.00 94.88 92 GLU A CA 1
ATOM 723 C C . GLU A 1 92 ? -8.066 4.284 -2.569 1.00 94.88 92 GLU A C 1
ATOM 725 O O . GLU A 1 92 ? -6.867 4.586 -2.532 1.00 94.88 92 GLU A O 1
ATOM 730 N N . VAL A 1 93 ? -8.780 4.304 -3.695 1.00 95.06 93 VAL A N 1
ATOM 731 C CA . VAL A 1 93 ? -8.276 4.855 -4.955 1.00 95.06 93 VAL A CA 1
ATOM 732 C C . VAL A 1 93 ? -8.904 6.228 -5.160 1.00 95.06 93 VAL A C 1
ATOM 734 O O . VAL A 1 93 ? -10.121 6.338 -5.297 1.00 95.06 93 VAL A O 1
ATOM 737 N N . GLU A 1 94 ? -8.080 7.271 -5.203 1.00 92.94 94 GLU A N 1
ATOM 738 C CA . GLU A 1 94 ? -8.514 8.649 -5.443 1.00 92.94 94 GLU A CA 1
ATOM 739 C C . GLU A 1 94 ? -7.687 9.252 -6.584 1.00 92.94 94 GLU A C 1
ATOM 741 O O . GLU A 1 94 ? -6.470 9.381 -6.459 1.00 92.94 94 GLU A O 1
ATOM 746 N N . ASN A 1 95 ? -8.337 9.639 -7.690 1.00 90.88 95 ASN A N 1
ATOM 747 C CA . ASN A 1 95 ? -7.676 10.164 -8.897 1.00 90.88 95 ASN A CA 1
ATOM 748 C C . ASN A 1 95 ? -6.533 9.259 -9.397 1.00 90.88 95 ASN A C 1
ATOM 750 O O . ASN A 1 95 ? -5.450 9.742 -9.712 1.00 90.88 95 ASN A O 1
ATOM 754 N N . ASP A 1 96 ? -6.761 7.945 -9.406 1.00 91.75 96 ASP A N 1
ATOM 755 C CA . ASP A 1 96 ? -5.777 6.915 -9.772 1.00 91.75 96 ASP A CA 1
ATOM 756 C C . ASP A 1 96 ? -4.584 6.769 -8.802 1.00 91.75 96 ASP A C 1
ATOM 758 O O . ASP A 1 96 ? -3.649 6.015 -9.067 1.00 91.75 96 ASP A O 1
ATOM 762 N N . TYR A 1 97 ? -4.608 7.420 -7.636 1.00 91.62 97 TYR A N 1
ATOM 763 C CA . TYR A 1 97 ? -3.621 7.201 -6.575 1.00 91.62 97 TYR A CA 1
ATOM 764 C C . TYR A 1 97 ? -4.136 6.202 -5.546 1.00 91.62 97 TYR A C 1
ATOM 766 O O . TYR A 1 97 ? -5.258 6.325 -5.055 1.00 91.62 97 TYR A O 1
ATOM 774 N N . LEU A 1 98 ? -3.274 5.266 -5.148 1.00 93.56 98 LEU A N 1
ATOM 775 C CA . LEU A 1 98 ? -3.486 4.462 -3.947 1.00 93.56 98 LEU A CA 1
ATOM 776 C C . LEU A 1 98 ? -3.210 5.340 -2.725 1.00 93.56 98 LEU A C 1
ATOM 778 O O . LEU A 1 98 ? -2.089 5.833 -2.571 1.00 93.56 98 LEU A O 1
ATOM 782 N N . LYS A 1 99 ? -4.209 5.537 -1.861 1.00 90.88 99 LYS A N 1
ATOM 783 C CA . LYS A 1 99 ? -4.090 6.369 -0.655 1.00 90.88 99 LYS A CA 1
ATOM 784 C C . LYS A 1 99 ? -4.645 5.653 0.574 1.00 90.88 99 LYS A C 1
ATOM 786 O O . LYS A 1 99 ? -5.593 4.891 0.444 1.00 90.88 99 LYS A O 1
ATOM 791 N N . PRO A 1 100 ? -4.124 5.910 1.785 1.00 89.12 100 PRO A N 1
ATOM 792 C CA . PRO A 1 100 ? -4.767 5.447 3.010 1.00 89.12 100 PRO A CA 1
ATOM 793 C C . PRO A 1 100 ? -6.151 6.083 3.161 1.00 89.12 100 PRO A C 1
ATOM 795 O O . PRO A 1 100 ? -6.277 7.308 3.009 1.00 89.12 100 PRO A O 1
ATOM 798 N N . THR A 1 101 ? -7.150 5.279 3.538 1.00 90.31 101 THR A N 1
ATOM 799 C CA . THR A 1 101 ? -8.486 5.795 3.868 1.00 90.31 101 THR A CA 1
ATOM 800 C C . THR A 1 101 ? -8.407 6.809 5.002 1.00 90.31 101 THR A C 1
ATOM 802 O O . THR A 1 101 ? -7.485 6.778 5.825 1.00 90.31 101 THR A O 1
ATOM 805 N N . LYS A 1 102 ? -9.404 7.694 5.100 1.00 88.38 102 LYS A N 1
ATOM 806 C CA . LYS A 1 102 ? -9.506 8.654 6.213 1.00 88.38 102 LYS A CA 1
ATOM 807 C C . LYS A 1 102 ? -9.344 7.977 7.582 1.00 88.38 102 LYS A C 1
ATOM 809 O O . LYS A 1 102 ? -8.562 8.445 8.399 1.00 88.38 102 LYS A O 1
ATOM 814 N N . LYS A 1 103 ? -10.019 6.843 7.792 1.00 84.56 103 LYS A N 1
ATOM 815 C CA . LYS A 1 103 ? -9.979 6.061 9.038 1.00 84.56 103 LYS A CA 1
ATOM 816 C C . LYS A 1 103 ? -8.572 5.552 9.358 1.00 84.56 103 LYS A C 1
ATOM 818 O O . LYS A 1 103 ? -8.097 5.693 10.483 1.00 84.56 103 LYS A O 1
ATOM 823 N N . THR A 1 104 ? -7.884 5.020 8.349 1.00 84.56 104 THR A N 1
ATOM 824 C CA . THR A 1 104 ? -6.491 4.576 8.470 1.00 84.56 104 THR A CA 1
ATOM 825 C C . THR A 1 104 ? -5.569 5.744 8.800 1.00 84.56 104 THR A C 1
ATOM 827 O O . THR A 1 104 ? -4.737 5.641 9.696 1.00 84.56 104 THR A O 1
ATOM 830 N N . ARG A 1 105 ? -5.749 6.882 8.125 1.00 82.44 105 ARG A N 1
ATOM 831 C CA . ARG A 1 105 ? -4.943 8.093 8.318 1.00 82.44 105 ARG A CA 1
ATOM 832 C C . ARG A 1 105 ? -5.107 8.679 9.721 1.00 82.44 105 ARG A C 1
ATOM 834 O O . ARG A 1 105 ? -4.111 8.888 10.400 1.00 82.44 105 ARG A O 1
ATOM 841 N N . GLU A 1 106 ? -6.345 8.844 10.183 1.00 82.75 106 GLU A N 1
ATOM 842 C CA . GLU A 1 106 ? -6.662 9.331 11.533 1.00 82.75 106 GLU A CA 1
ATOM 843 C C . GLU A 1 106 ? -6.076 8.420 12.618 1.00 82.75 106 GLU A C 1
ATOM 845 O O . GLU A 1 106 ? -5.555 8.892 13.631 1.00 82.75 106 GLU A O 1
ATOM 850 N N . TYR A 1 107 ? -6.126 7.102 12.408 1.00 80.06 107 TYR A N 1
ATOM 851 C CA . TYR A 1 107 ? -5.522 6.153 13.336 1.00 80.06 107 TYR A CA 1
ATOM 852 C C . TYR A 1 107 ? -3.993 6.275 13.370 1.00 80.06 107 TYR A C 1
ATOM 854 O O . TYR A 1 107 ? -3.399 6.344 14.446 1.00 80.06 107 TYR A O 1
ATOM 862 N N . LEU A 1 108 ? -3.353 6.351 12.202 1.00 77.88 108 LEU A N 1
ATOM 863 C CA . LEU A 1 108 ? -1.905 6.530 12.092 1.00 77.88 108 LEU A CA 1
ATOM 864 C C . LEU A 1 108 ? -1.445 7.840 12.742 1.00 77.88 108 LEU A C 1
ATOM 866 O O . LEU A 1 108 ? -0.484 7.827 13.508 1.00 77.88 108 LEU A O 1
ATOM 870 N N . GLU A 1 109 ? -2.150 8.946 12.502 1.00 76.69 109 GLU A N 1
ATOM 871 C CA . GLU A 1 109 ? -1.874 10.240 13.136 1.00 76.69 109 GLU A CA 1
ATOM 872 C C . GLU A 1 109 ? -1.989 10.158 14.661 1.00 76.69 109 GLU A C 1
ATOM 874 O O . GLU A 1 109 ? -1.128 10.668 15.378 1.00 76.69 109 GLU A O 1
ATOM 879 N N . LYS A 1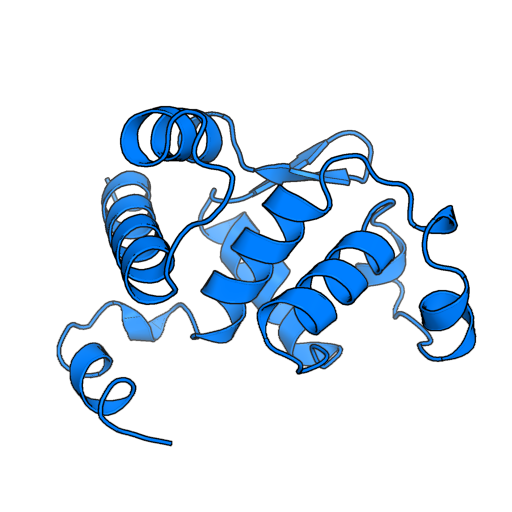 110 ? -3.007 9.460 15.175 1.00 78.69 110 LYS A N 1
ATOM 880 C CA . LYS A 1 110 ? -3.197 9.275 16.617 1.00 78.69 110 LYS A CA 1
ATOM 881 C C . LYS A 1 110 ? -2.082 8.447 17.264 1.00 78.69 110 LYS A C 1
ATOM 883 O O . LYS A 1 110 ? -1.646 8.772 18.367 1.00 78.69 110 LYS A O 1
ATOM 888 N N . GLU A 1 111 ? -1.650 7.366 16.621 1.00 73.88 111 GLU A N 1
ATOM 889 C CA . GLU A 1 111 ? -0.677 6.432 17.204 1.00 73.88 111 GLU A CA 1
ATOM 890 C C . GLU A 1 111 ? 0.778 6.865 16.999 1.00 73.88 111 GLU A C 1
ATOM 892 O O . GLU A 1 111 ? 1.636 6.638 17.858 1.00 73.88 111 GLU A O 1
ATOM 897 N N . ILE A 1 112 ? 1.074 7.467 15.848 1.00 70.25 112 ILE A N 1
ATOM 898 C CA . ILE A 1 112 ? 2.439 7.777 15.420 1.00 70.25 112 ILE A CA 1
ATOM 899 C C . ILE A 1 112 ? 2.744 9.268 15.607 1.00 70.25 112 ILE A C 1
ATOM 901 O O . ILE A 1 112 ? 3.892 9.614 15.900 1.00 70.25 112 ILE A O 1
ATOM 905 N N . GLY A 1 113 ? 1.741 10.148 15.501 1.00 68.88 113 GLY A N 1
ATOM 906 C CA . GLY A 1 113 ? 1.933 11.599 15.482 1.00 68.88 113 GLY A CA 1
ATOM 907 C C . GLY A 1 113 ? 2.948 12.019 14.414 1.00 68.88 113 GLY A C 1
ATOM 908 O O . GLY A 1 113 ? 3.021 11.423 13.344 1.00 68.88 113 GLY A O 1
ATOM 909 N N . ASP A 1 114 ? 3.815 12.979 14.745 1.00 63.22 114 ASP A N 1
ATOM 910 C CA . ASP A 1 114 ? 4.879 13.475 13.851 1.00 63.22 114 ASP A CA 1
ATOM 911 C C . ASP A 1 114 ? 6.122 12.561 13.771 1.00 63.22 114 ASP A C 1
ATOM 913 O O . ASP A 1 114 ? 7.199 12.987 13.328 1.00 63.22 114 ASP A O 1
ATOM 917 N N . ARG A 1 115 ? 6.060 11.314 14.264 1.00 59.12 115 ARG A N 1
ATOM 918 C CA . ARG A 1 115 ? 7.254 10.457 14.285 1.00 59.12 115 ARG A CA 1
ATOM 919 C C . ARG A 1 115 ? 7.677 10.097 12.863 1.00 59.12 115 ARG A C 1
ATOM 921 O O . ARG A 1 115 ? 7.015 9.341 12.164 1.00 59.12 115 ARG A O 1
ATOM 928 N N . LYS A 1 116 ? 8.876 10.556 12.498 1.00 50.62 116 LYS A N 1
ATOM 929 C CA . LYS A 1 116 ? 9.533 10.276 11.209 1.00 50.62 116 LYS A CA 1
ATOM 930 C C . LYS A 1 116 ? 10.037 8.837 11.054 1.00 50.62 116 LYS A C 1
ATOM 932 O O . LYS A 1 116 ? 10.371 8.434 9.949 1.00 50.62 116 LYS A O 1
ATOM 937 N N . HIS A 1 117 ? 10.129 8.081 12.149 1.00 52.25 117 HIS A N 1
ATOM 938 C CA . HIS A 1 117 ? 10.566 6.686 12.146 1.00 52.25 117 HIS A CA 1
ATOM 939 C C . HIS A 1 117 ? 9.715 5.847 13.093 1.00 52.25 117 HIS A C 1
ATOM 941 O O . HIS A 1 117 ? 9.566 6.168 14.276 1.00 52.25 117 HIS A O 1
ATOM 947 N N . ILE A 1 118 ? 9.217 4.730 12.573 1.00 59.75 118 ILE A N 1
ATOM 948 C CA . ILE A 1 118 ? 8.450 3.734 13.314 1.00 59.75 118 ILE A CA 1
ATOM 949 C C . ILE A 1 118 ? 9.185 2.401 13.237 1.00 59.75 118 ILE A C 1
ATOM 951 O O . ILE A 1 118 ? 9.680 2.013 12.182 1.00 59.75 118 ILE A O 1
ATOM 955 N N . SER A 1 119 ? 9.282 1.700 14.368 1.00 60.38 119 SER A N 1
ATOM 956 C CA . SER A 1 119 ? 9.853 0.352 14.371 1.00 60.38 119 SER A CA 1
ATOM 957 C C . SER A 1 119 ? 8.894 -0.633 13.702 1.00 60.38 119 SER A C 1
ATOM 959 O O . SER A 1 119 ? 7.678 -0.468 13.794 1.00 60.38 119 SER A O 1
ATOM 961 N N . ILE A 1 120 ? 9.430 -1.710 13.130 1.00 57.84 120 ILE A N 1
ATOM 962 C CA . ILE A 1 120 ? 8.654 -2.819 12.545 1.00 57.84 120 ILE A CA 1
ATOM 963 C C . ILE A 1 120 ? 7.591 -3.346 13.524 1.00 57.84 120 ILE A C 1
ATOM 965 O O . ILE A 1 120 ? 6.435 -3.540 13.166 1.00 57.84 120 ILE A O 1
ATOM 969 N N . LYS A 1 121 ? 7.953 -3.499 14.806 1.00 60.47 121 LYS A N 1
ATOM 970 C CA . LYS A 1 121 ? 7.020 -3.929 15.862 1.00 60.47 121 LYS A CA 1
ATOM 971 C C . LYS A 1 121 ? 5.869 -2.946 16.070 1.00 60.47 121 LYS A C 1
ATOM 973 O O . LYS A 1 121 ? 4.769 -3.354 16.420 1.00 60.47 121 LYS A O 1
ATOM 978 N N . THR A 1 122 ? 6.127 -1.655 15.893 1.00 63.81 122 THR A N 1
ATOM 979 C CA . THR A 1 122 ? 5.101 -0.616 16.000 1.00 63.81 122 THR A CA 1
ATOM 980 C C . THR A 1 122 ? 4.193 -0.628 14.776 1.00 63.81 122 THR A C 1
ATOM 982 O O . THR A 1 122 ? 2.983 -0.597 14.951 1.00 63.81 122 THR A O 1
ATOM 985 N N . ALA A 1 123 ? 4.756 -0.755 13.570 1.00 64.69 123 ALA A N 1
ATOM 986 C CA . ALA A 1 123 ? 3.984 -0.888 12.333 1.00 64.69 123 ALA A CA 1
ATOM 987 C C . ALA A 1 123 ? 3.041 -2.102 12.382 1.00 64.69 123 ALA A C 1
ATOM 989 O O . ALA A 1 123 ? 1.863 -1.979 12.064 1.00 64.69 123 ALA A O 1
ATOM 990 N N . LEU A 1 124 ? 3.522 -3.238 12.897 1.00 64.31 124 LEU A N 1
ATOM 991 C CA . LEU A 1 124 ? 2.693 -4.425 13.105 1.00 64.31 124 LEU A CA 1
ATOM 992 C C . LEU A 1 124 ? 1.548 -4.195 14.073 1.00 64.31 124 LEU A C 1
ATOM 994 O O . LEU A 1 124 ? 0.412 -4.530 13.772 1.00 64.31 124 LEU A O 1
ATOM 998 N N . ARG A 1 125 ? 1.837 -3.605 15.232 1.00 69.81 125 ARG A N 1
ATOM 999 C CA . ARG A 1 125 ? 0.815 -3.364 16.250 1.00 69.81 125 ARG A CA 1
ATOM 1000 C C . ARG A 1 125 ? -0.255 -2.387 15.760 1.00 69.81 125 ARG A C 1
ATOM 1002 O O . ARG A 1 125 ? -1.421 -2.523 16.109 1.00 69.81 125 ARG A O 1
ATOM 1009 N N . ILE A 1 126 ? 0.148 -1.413 14.948 1.00 69.12 126 ILE A N 1
ATOM 1010 C CA . ILE A 1 126 ? -0.758 -0.484 14.275 1.00 69.12 126 ILE A CA 1
ATOM 1011 C C . ILE A 1 126 ? -1.624 -1.237 13.268 1.00 69.12 126 ILE A C 1
ATOM 1013 O O . ILE A 1 126 ? -2.833 -1.047 13.261 1.00 69.12 126 ILE A O 1
ATOM 1017 N N . PHE A 1 127 ? -1.037 -2.128 12.468 1.00 70.75 127 PHE A N 1
ATOM 1018 C CA . PHE A 1 127 ? -1.784 -2.946 11.515 1.00 70.75 127 PHE A CA 1
ATOM 1019 C C . PHE A 1 127 ? -2.783 -3.885 12.205 1.00 70.75 127 PHE A C 1
ATOM 1021 O O . PHE A 1 127 ? -3.947 -3.931 11.821 1.00 70.75 127 PHE A O 1
ATOM 1028 N N . GLU A 1 128 ? -2.373 -4.563 13.281 1.00 69.81 128 GLU A N 1
ATOM 1029 C CA . GLU A 1 128 ? -3.257 -5.382 14.125 1.00 69.81 128 GLU A CA 1
ATOM 1030 C C . GLU A 1 128 ? -4.455 -4.572 14.636 1.00 69.81 128 GLU A C 1
ATOM 1032 O O . GLU A 1 128 ? -5.592 -5.038 14.606 1.00 69.81 128 GLU A O 1
ATOM 1037 N N . LYS A 1 129 ? -4.224 -3.330 15.065 1.00 70.06 129 LYS A N 1
ATOM 1038 C CA . LYS A 1 129 ? -5.294 -2.451 15.539 1.00 70.06 129 LYS A CA 1
ATOM 1039 C C . LYS A 1 129 ? -6.170 -1.893 14.428 1.00 70.06 129 LYS A C 1
ATOM 1041 O O . LYS A 1 129 ? -7.376 -1.781 14.624 1.00 70.06 129 LYS A O 1
ATOM 1046 N N . LEU A 1 130 ? -5.605 -1.595 13.264 1.00 68.44 130 LEU A N 1
ATOM 1047 C CA . LEU A 1 130 ? -6.373 -1.229 12.077 1.00 68.44 130 LEU A CA 1
ATOM 1048 C C . LEU A 1 130 ? -7.319 -2.370 11.666 1.00 68.44 130 LEU A C 1
ATOM 1050 O O . LEU A 1 130 ? -8.483 -2.112 11.365 1.00 68.44 130 LEU A O 1
ATOM 1054 N N . LEU A 1 131 ? -6.867 -3.628 11.740 1.00 67.50 131 LEU A N 1
ATOM 1055 C CA . LEU A 1 131 ? -7.709 -4.806 11.499 1.00 67.50 131 LEU A CA 1
ATOM 1056 C C . LEU A 1 131 ? -8.889 -4.892 12.478 1.00 67.50 131 LEU A C 1
ATOM 1058 O O . LEU A 1 131 ? -10.020 -5.118 12.046 1.00 67.50 131 LEU A O 1
ATOM 1062 N N . GLU A 1 132 ? -8.658 -4.676 13.777 1.00 68.38 132 GLU A N 1
ATOM 1063 C CA . GLU A 1 132 ? -9.731 -4.647 14.788 1.00 68.38 132 GLU A CA 1
ATOM 1064 C C . GLU A 1 132 ? -10.756 -3.532 14.513 1.00 68.38 132 GLU A C 1
ATOM 1066 O O . GLU A 1 132 ? -11.960 -3.712 14.702 1.00 68.38 132 GLU A O 1
ATOM 1071 N N . ILE A 1 133 ? -10.272 -2.375 14.064 1.00 64.25 133 ILE A N 1
ATOM 1072 C CA . ILE A 1 133 ? -11.081 -1.190 13.783 1.00 64.25 133 ILE A CA 1
ATOM 1073 C C . ILE A 1 133 ? -11.960 -1.392 12.541 1.00 64.25 133 ILE A C 1
ATOM 1075 O O . ILE A 1 133 ? -13.092 -0.917 12.532 1.00 64.25 133 ILE A O 1
ATOM 1079 N N . ASN A 1 134 ? -11.465 -2.069 11.502 1.00 57.72 134 ASN A N 1
ATOM 1080 C CA . ASN A 1 134 ? -12.194 -2.304 10.244 1.00 57.72 134 ASN A CA 1
ATOM 1081 C C . ASN A 1 134 ? -13.074 -3.562 10.249 1.00 57.72 134 ASN A C 1
ATOM 1083 O O . ASN A 1 134 ? -13.841 -3.764 9.315 1.00 57.72 134 ASN A O 1
ATOM 1087 N N . SER A 1 135 ? -12.997 -4.387 11.294 1.00 57.69 135 SER A N 1
ATOM 1088 C CA . SER A 1 135 ? -13.839 -5.585 11.446 1.00 57.69 135 SER A CA 1
ATOM 1089 C C . SER A 1 135 ? -15.114 -5.354 12.279 1.00 57.69 135 SER A C 1
ATOM 1091 O O . SER A 1 135 ? -15.891 -6.293 12.445 1.00 57.69 135 SER A O 1
ATOM 1093 N N . ASN A 1 136 ? -15.315 -4.143 12.817 1.00 47.25 136 ASN A N 1
ATOM 1094 C CA . ASN A 1 136 ? -16.505 -3.713 13.569 1.00 47.25 136 ASN A CA 1
ATOM 1095 C C . ASN A 1 136 ? -17.274 -2.637 12.800 1.00 47.25 136 ASN A C 1
ATOM 1097 O O . ASN A 1 136 ? -18.519 -2.640 12.911 1.00 47.25 136 ASN A O 1
#

Nearest PDB structures (foldseek):
  7z31-assembly1_P  TM=4.453E-01  e=5.117E+00  Saccharomyces cerevisiae S288C
  1gku-assembly1_B  TM=4.630E-01  e=8.815E+00  Archaeoglobus fulgidus DSM 4304

Solvent-accessible surface area (backbone atoms only — not comparable to full-atom values): 7874 Å² total; per-residue (Å²): 142,74,79,56,72,70,66,49,70,76,68,71,68,51,84,81,54,56,78,65,36,60,46,49,53,52,9,30,60,69,21,45,88,40,48,29,80,81,31,65,71,52,68,75,73,50,87,69,54,71,91,53,61,63,32,52,22,46,46,23,25,47,52,34,26,30,70,74,67,76,42,72,74,50,73,64,55,49,55,53,29,52,50,50,34,44,79,53,56,42,31,42,78,58,98,43,28,57,38,61,23,70,71,43,46,57,50,46,46,71,76,51,54,90,58,91,74,75,54,72,72,52,55,50,54,50,48,56,48,50,53,60,63,64,75,110

Sequence (136 aa):
MDCLEQKIEGNGLITKYQWKDVWLLSSIIMAGESDADAFPTYKKKITLPPELAQYTNIYGVIGAGDYIDHSMFTIEELITGIKNLLDGEFIEVENDYLKPTKKTREYLEKEIGDRKHISIKTALRIFEKLLEINSN

pLDDT: mean 75.05, std 15.9, range [32.25, 95.06]

Secondary structure (DSSP, 8-state):
--SHHHHHGGGSGGGT--HHHHHHHHHHHHHTT--GGG-HHHHHH----HHHHT-TTHHHHHHHHHHHHSSPPPHHHHHHHHHHHHHTTSEEEETTEEEE-HHHHHHHHHHHTT-S---HHHHHHHHHHHHHHHT-

Radius of gyration: 14.61 Å; Cα contacts (8 Å, |Δi|>4): 141; chains: 1; bounding box: 32×32×34 Å

Foldseek 3Di:
DDDPVVVVVPPPVPPQDDPLLLLLLVLLAQLPPPFLVVQVVCVVVDDADPLQVLAGSSNSSQVSSCVPPVDGDDNCSNNSSLVSCVVLQQWDQDPRHTHGHPLNVVLCCVQQPPPPDDDPVSSVVSVVVSSVVSVD